Protein AF-A0A9D8SG52-F1 (afdb_monomer_lite)

Foldseek 3Di:
DDDDPDDPVVVVVLVVLLVVLLVVLLVVQVVCCVVVVNDPCCSVVCNVVSNVSSVVVSVVVVVVVVVVVVVVVVVDD

Structure (mmCIF, N/CA/C/O backbone):
data_AF-A0A9D8SG52-F1
#
_entry.id   AF-A0A9D8SG52-F1
#
loop_
_atom_site.group_PDB
_atom_site.id
_atom_site.type_symbol
_atom_site.label_atom_id
_atom_site.label_alt_id
_atom_site.label_comp_id
_atom_site.label_asym_id
_atom_site.label_entity_id
_atom_site.label_seq_id
_atom_site.pdbx_PDB_ins_code
_atom_site.Cartn_x
_atom_site.Cartn_y
_atom_site.Cartn_z
_atom_site.occupancy
_atom_site.B_iso_or_equiv
_atom_site.auth_seq_id
_atom_site.auth_comp_id
_atom_site.auth_asym_id
_atom_site.auth_atom_id
_atom_site.pdbx_PDB_model_num
ATOM 1 N N . MET A 1 1 ? -8.029 21.443 18.440 1.00 49.12 1 MET A N 1
ATOM 2 C CA . MET A 1 1 ? -7.940 20.390 17.403 1.00 49.12 1 MET A CA 1
ATOM 3 C C . MET A 1 1 ? -9.250 19.634 17.459 1.00 49.12 1 MET A C 1
ATOM 5 O O . MET A 1 1 ? -9.548 19.097 18.510 1.00 49.12 1 MET A O 1
ATOM 9 N N . LYS A 1 2 ? -10.081 19.749 16.417 1.00 44.47 2 LYS A N 1
ATOM 10 C CA . LYS A 1 2 ? -11.488 19.321 16.445 1.00 44.47 2 LYS A CA 1
ATOM 11 C C . LYS A 1 2 ? -11.597 17.810 16.658 1.00 44.47 2 LYS A C 1
ATOM 13 O O . LYS A 1 2 ? -10.941 17.054 15.943 1.00 44.47 2 LYS A O 1
ATOM 18 N N . ASP A 1 3 ? -12.426 17.426 17.619 1.00 54.62 3 ASP A N 1
ATOM 19 C CA . ASP A 1 3 ? -12.831 16.065 17.957 1.00 54.62 3 ASP A CA 1
ATOM 20 C C . ASP A 1 3 ? -13.345 15.309 16.728 1.00 54.62 3 ASP A C 1
ATOM 22 O O . ASP A 1 3 ? -14.523 15.341 16.375 1.00 54.62 3 ASP A O 1
ATOM 26 N N . THR A 1 4 ? -12.448 14.617 16.030 1.00 59.09 4 THR A N 1
ATOM 27 C CA . THR A 1 4 ? -12.858 13.564 15.108 1.00 59.09 4 THR A CA 1
ATOM 28 C C . THR A 1 4 ? -13.414 12.410 15.931 1.00 59.09 4 THR A C 1
ATOM 30 O O . THR A 1 4 ? -12.710 11.857 16.771 1.00 59.09 4 THR A O 1
ATOM 33 N N . VAL A 1 5 ? -14.647 12.005 15.616 1.00 63.53 5 VAL A N 1
ATOM 34 C CA . VAL A 1 5 ? -15.381 10.849 16.173 1.00 63.53 5 VAL A CA 1
ATOM 35 C C . VAL A 1 5 ? -14.544 9.552 16.177 1.00 63.53 5 VAL A C 1
ATOM 37 O O . VAL A 1 5 ? -14.791 8.632 16.951 1.00 63.53 5 VAL A O 1
ATOM 40 N N . ILE A 1 6 ? -13.505 9.483 15.337 1.00 61.38 6 ILE A N 1
ATOM 41 C CA . ILE A 1 6 ? -12.536 8.389 15.284 1.00 61.38 6 ILE A CA 1
ATOM 42 C C . ILE A 1 6 ? -11.367 8.681 16.230 1.00 61.38 6 ILE A C 1
ATOM 44 O O . ILE A 1 6 ? -10.542 9.564 15.983 1.00 61.38 6 ILE A O 1
ATOM 48 N N . THR A 1 7 ? -11.252 7.875 17.285 1.00 76.38 7 THR A N 1
ATOM 49 C CA . THR A 1 7 ? -10.152 7.936 18.252 1.00 76.38 7 THR A CA 1
ATOM 50 C C . THR A 1 7 ? -8.795 7.836 17.549 1.00 76.38 7 THR A C 1
ATOM 52 O O . THR A 1 7 ? -8.586 6.983 16.680 1.00 76.38 7 THR A O 1
ATOM 55 N N . ALA A 1 8 ? -7.820 8.646 17.972 1.00 75.00 8 ALA A N 1
ATOM 56 C CA . ALA A 1 8 ? -6.467 8.656 17.404 1.00 75.00 8 ALA A CA 1
ATOM 57 C C . ALA A 1 8 ? -5.793 7.263 17.381 1.00 75.00 8 ALA A C 1
ATOM 59 O O . ALA A 1 8 ? -4.977 6.978 16.501 1.00 75.00 8 ALA A O 1
ATOM 60 N N . ALA A 1 9 ? -6.164 6.375 18.309 1.00 75.69 9 ALA A N 1
ATOM 61 C CA . ALA A 1 9 ? -5.705 4.988 18.361 1.00 75.69 9 ALA A CA 1
ATOM 62 C C . ALA A 1 9 ? -6.127 4.161 17.129 1.00 75.69 9 ALA A C 1
ATOM 64 O O . ALA A 1 9 ? -5.317 3.404 16.591 1.00 75.69 9 ALA A O 1
ATOM 65 N N . VAL A 1 10 ? -7.360 4.339 16.640 1.00 77.69 10 VAL A N 1
ATOM 66 C CA . VAL A 1 10 ? -7.872 3.640 15.448 1.00 77.69 10 VAL A CA 1
ATOM 67 C C . VAL A 1 10 ? -7.134 4.126 14.207 1.00 77.69 10 VAL A C 1
ATOM 69 O O . VAL A 1 10 ? -6.626 3.312 13.442 1.00 77.69 10 VAL A O 1
ATOM 72 N N . LYS A 1 11 ? -6.953 5.444 14.061 1.00 79.06 11 LYS A N 1
ATOM 73 C CA . LYS A 1 11 ? -6.205 6.024 12.936 1.00 79.06 11 LYS A CA 1
ATOM 74 C C . LYS A 1 11 ? -4.770 5.490 12.860 1.00 79.06 11 LYS A C 1
ATOM 76 O O . LYS A 1 11 ? -4.307 5.126 11.785 1.00 79.06 11 LYS A O 1
ATOM 81 N N . ARG A 1 12 ? -4.075 5.386 14.002 1.00 82.88 12 ARG A N 1
ATOM 82 C CA . ARG A 1 12 ? -2.717 4.811 14.067 1.00 82.88 12 ARG A CA 1
ATOM 83 C C . ARG A 1 12 ? -2.694 3.334 13.678 1.00 82.88 12 ARG A C 1
ATOM 85 O O . ARG A 1 12 ? -1.734 2.891 13.054 1.00 82.88 12 ARG A O 1
ATOM 92 N N . ARG A 1 13 ? -3.721 2.569 14.051 1.00 85.38 13 ARG A N 1
ATOM 93 C CA . ARG A 1 13 ? -3.829 1.153 13.694 1.00 85.38 13 ARG A CA 1
ATOM 94 C C . ARG A 1 13 ? -4.027 0.967 12.194 1.00 85.38 13 ARG A C 1
ATOM 96 O O . ARG A 1 13 ? -3.281 0.198 11.598 1.00 85.38 13 ARG A O 1
ATOM 103 N N . GLU A 1 14 ? -4.986 1.672 11.601 1.00 87.25 14 GLU A N 1
ATOM 104 C CA . GLU A 1 14 ? -5.268 1.554 10.166 1.00 87.25 14 GLU A CA 1
ATOM 105 C C . GLU A 1 14 ? -4.067 2.027 9.335 1.00 87.25 14 GLU A C 1
ATOM 107 O O . GLU A 1 14 ? -3.691 1.3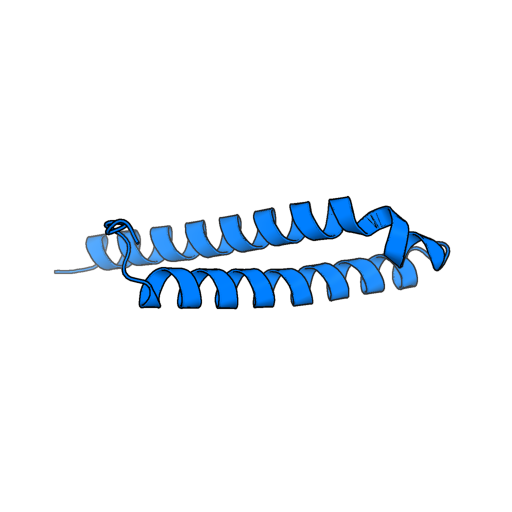60 8.376 1.00 87.25 14 GLU A O 1
ATOM 112 N N . LEU A 1 15 ? -3.369 3.084 9.778 1.00 88.12 15 LEU A N 1
ATOM 113 C CA . LEU A 1 15 ? -2.125 3.526 9.144 1.00 88.12 15 LEU A CA 1
ATOM 114 C C . LEU A 1 15 ? -1.048 2.431 9.172 1.00 88.12 15 LEU A C 1
ATOM 116 O O . LEU A 1 15 ? -0.423 2.181 8.152 1.00 88.12 15 LEU A O 1
ATOM 120 N N . LYS A 1 16 ? -0.846 1.744 10.307 1.00 89.06 16 LYS A N 1
ATOM 121 C CA . LYS A 1 16 ? 0.123 0.635 10.404 1.00 89.06 16 LYS A CA 1
ATOM 122 C C . LYS A 1 16 ? -0.226 -0.522 9.464 1.00 89.06 16 LYS A C 1
ATOM 124 O O . LYS A 1 16 ? 0.674 -1.086 8.851 1.00 89.06 16 LYS A O 1
ATOM 129 N N . ILE A 1 17 ? -1.509 -0.872 9.349 1.00 90.00 17 ILE A N 1
ATOM 130 C CA . ILE A 1 17 ? -1.969 -1.944 8.451 1.00 90.00 17 ILE A CA 1
ATOM 131 C C . ILE A 1 17 ? -1.721 -1.548 6.994 1.00 90.00 17 ILE A C 1
ATOM 133 O O . ILE A 1 17 ? -1.179 -2.342 6.227 1.00 90.00 17 ILE A O 1
ATOM 137 N N . TRP A 1 18 ? -2.067 -0.317 6.618 1.00 89.81 18 TRP A N 1
ATOM 138 C CA . TRP A 1 18 ? -1.805 0.183 5.272 1.00 89.81 18 TRP A CA 1
ATOM 139 C C . TRP A 1 18 ? -0.303 0.245 4.967 1.00 89.81 18 TRP A C 1
ATOM 141 O O . TRP A 1 18 ? 0.119 -0.166 3.892 1.00 89.81 18 TRP A O 1
ATOM 151 N N . LEU A 1 19 ? 0.525 0.647 5.935 1.00 91.69 19 LEU A N 1
ATOM 152 C CA . LEU A 1 19 ? 1.981 0.689 5.787 1.00 91.69 19 LEU A CA 1
ATOM 153 C C . LEU A 1 19 ? 2.570 -0.716 5.579 1.00 91.69 19 LEU A C 1
ATOM 155 O O . LEU A 1 19 ? 3.443 -0.894 4.735 1.00 91.69 19 LEU A O 1
ATOM 159 N N . ALA A 1 20 ? 2.034 -1.738 6.254 1.00 92.44 20 ALA A N 1
ATOM 160 C CA . ALA A 1 20 ? 2.387 -3.131 5.972 1.00 92.44 20 ALA A CA 1
ATOM 161 C C . ALA A 1 20 ? 1.998 -3.547 4.539 1.00 92.44 20 ALA A C 1
ATOM 163 O O . ALA A 1 20 ? 2.800 -4.165 3.841 1.00 92.44 20 ALA A O 1
ATOM 164 N N . CYS A 1 21 ? 0.812 -3.150 4.061 1.00 92.88 21 CYS A N 1
ATOM 165 C CA . CYS A 1 21 ? 0.388 -3.392 2.674 1.00 92.88 21 CYS A CA 1
ATOM 166 C C . CYS A 1 21 ? 1.288 -2.671 1.664 1.00 92.88 21 CYS A C 1
ATOM 168 O O . CYS A 1 21 ? 1.570 -3.207 0.597 1.00 92.88 21 CYS A O 1
ATOM 170 N N . PHE A 1 22 ? 1.763 -1.474 2.003 1.00 91.81 22 PHE A N 1
ATOM 171 C CA . PHE A 1 22 ? 2.682 -0.703 1.175 1.00 91.81 22 PHE A CA 1
ATOM 172 C C . PHE A 1 22 ? 4.046 -1.387 1.038 1.00 91.81 22 PHE A C 1
ATOM 174 O O . PHE A 1 22 ? 4.587 -1.456 -0.065 1.00 91.81 22 PHE A O 1
ATOM 181 N N . VAL A 1 23 ? 4.579 -1.962 2.121 1.00 94.38 23 VAL A N 1
ATOM 182 C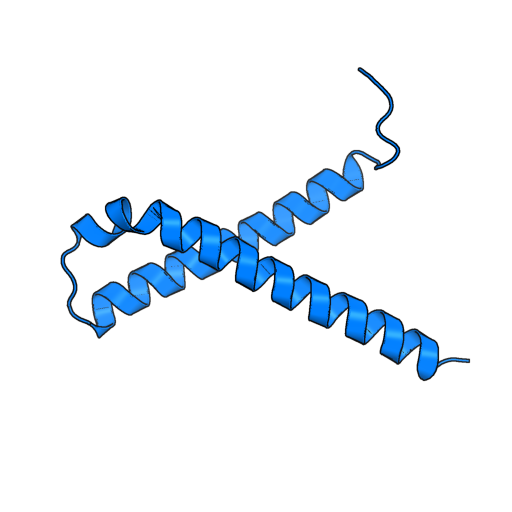 CA . VAL A 1 23 ? 5.809 -2.771 2.065 1.00 94.38 23 VAL A CA 1
ATOM 183 C C . VAL A 1 23 ? 5.612 -3.992 1.163 1.00 94.38 23 VAL A C 1
ATOM 185 O O . VAL A 1 23 ? 6.433 -4.241 0.284 1.00 94.38 23 VAL A O 1
ATOM 188 N N . VAL A 1 24 ? 4.495 -4.711 1.314 1.00 93.75 24 VAL A N 1
ATOM 189 C CA . VAL A 1 24 ? 4.169 -5.866 0.458 1.00 93.75 24 VAL A CA 1
ATOM 190 C C . VAL A 1 24 ? 4.043 -5.456 -1.014 1.00 93.75 24 VAL A C 1
ATOM 192 O O . VAL A 1 24 ? 4.598 -6.126 -1.880 1.00 93.75 24 VAL A O 1
ATOM 195 N N . ALA A 1 25 ? 3.382 -4.334 -1.309 1.00 93.69 25 ALA A N 1
ATOM 196 C CA . ALA A 1 25 ? 3.256 -3.819 -2.670 1.00 93.69 25 ALA A CA 1
ATOM 197 C C . ALA A 1 25 ? 4.620 -3.472 -3.295 1.00 93.69 25 ALA A C 1
ATOM 199 O O . ALA A 1 25 ? 4.838 -3.770 -4.466 1.00 93.69 25 ALA A O 1
ATOM 200 N N . ASN A 1 26 ? 5.561 -2.912 -2.524 1.00 93.56 26 ASN A N 1
ATOM 201 C CA . ASN A 1 26 ? 6.928 -2.664 -2.999 1.00 93.56 26 ASN A CA 1
ATOM 202 C C . ASN A 1 26 ? 7.676 -3.966 -3.316 1.00 93.56 26 ASN A C 1
ATOM 204 O O . ASN A 1 26 ? 8.344 -4.049 -4.343 1.00 93.56 26 ASN A O 1
ATOM 208 N N . ILE A 1 27 ? 7.531 -4.997 -2.478 1.00 94.44 27 ILE A N 1
ATOM 209 C CA . ILE A 1 27 ? 8.142 -6.313 -2.726 1.00 94.44 27 ILE A CA 1
ATOM 210 C C . ILE A 1 27 ? 7.582 -6.928 -4.013 1.00 94.44 27 ILE A C 1
ATOM 212 O O . ILE A 1 27 ? 8.348 -7.438 -4.827 1.00 94.44 27 ILE A O 1
ATOM 216 N N . ILE A 1 28 ? 6.263 -6.844 -4.227 1.00 92.75 28 ILE A N 1
ATOM 217 C CA . ILE A 1 28 ? 5.620 -7.298 -5.470 1.00 92.75 28 ILE A CA 1
ATOM 218 C C . ILE A 1 28 ? 6.173 -6.524 -6.670 1.00 92.75 28 ILE A C 1
ATOM 220 O O . ILE A 1 28 ? 6.482 -7.133 -7.692 1.00 92.75 28 ILE A O 1
ATOM 224 N N . ASN A 1 29 ? 6.348 -5.208 -6.532 1.00 92.56 29 ASN A N 1
ATOM 225 C CA . ASN A 1 29 ? 6.912 -4.363 -7.580 1.00 92.56 29 ASN A CA 1
ATOM 226 C C . ASN A 1 29 ? 8.329 -4.808 -7.966 1.00 92.56 29 ASN A C 1
ATOM 228 O O . ASN A 1 29 ? 8.627 -5.020 -9.138 1.00 92.56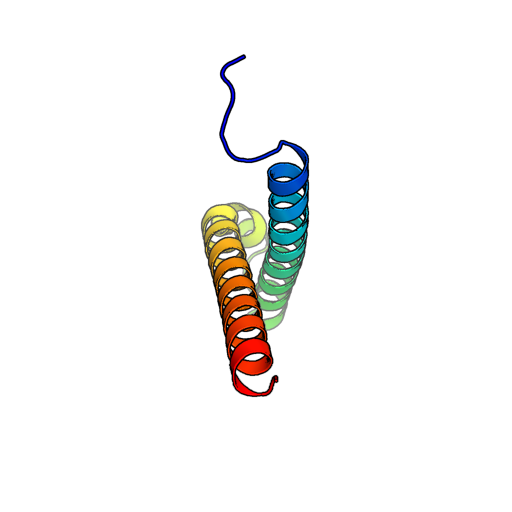 29 ASN A O 1
ATOM 232 N N . TRP A 1 30 ? 9.196 -5.033 -6.977 1.00 92.81 30 TRP A N 1
ATOM 233 C CA . TRP A 1 30 ? 10.559 -5.512 -7.217 1.00 92.81 30 TRP A CA 1
ATOM 234 C C . TRP A 1 30 ? 10.575 -6.919 -7.819 1.00 92.81 30 TRP A C 1
ATOM 236 O O . TRP A 1 30 ? 11.327 -7.182 -8.756 1.00 92.81 30 TRP A O 1
ATOM 246 N N . ALA A 1 31 ? 9.717 -7.814 -7.326 1.00 92.56 31 ALA A N 1
ATOM 247 C CA . ALA A 1 31 ? 9.584 -9.163 -7.863 1.00 92.56 31 ALA A CA 1
ATOM 248 C C . ALA A 1 31 ? 9.138 -9.152 -9.334 1.00 92.56 31 ALA A C 1
ATOM 250 O O . ALA A 1 31 ? 9.636 -9.951 -10.127 1.00 92.56 31 ALA A O 1
ATOM 251 N N . ALA A 1 32 ? 8.242 -8.236 -9.715 1.00 92.38 32 ALA A N 1
ATOM 252 C CA . ALA A 1 32 ? 7.827 -8.054 -11.100 1.00 92.38 32 ALA A CA 1
ATOM 253 C C . ALA A 1 32 ? 8.998 -7.588 -11.976 1.00 92.38 32 ALA A C 1
ATOM 255 O O . ALA A 1 32 ? 9.251 -8.193 -13.014 1.00 92.38 32 ALA A O 1
ATOM 256 N N . ILE A 1 33 ? 9.766 -6.594 -11.528 1.00 92.25 33 ILE A N 1
ATOM 257 C CA . ILE A 1 33 ? 10.922 -6.078 -12.274 1.00 92.25 33 ILE A CA 1
ATOM 258 C C . ILE A 1 33 ? 11.959 -7.179 -12.521 1.00 92.25 33 ILE A C 1
ATOM 260 O O . 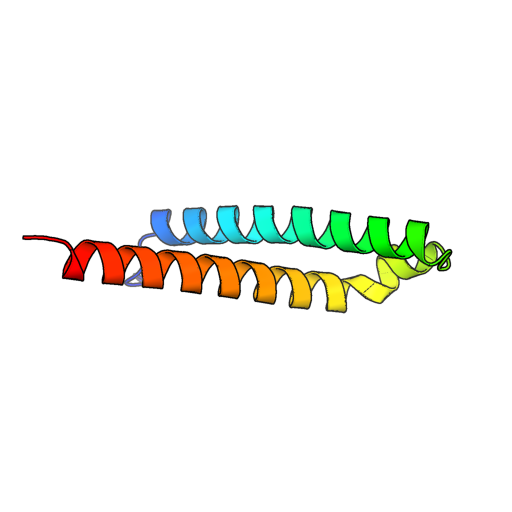ILE A 1 33 ? 12.407 -7.359 -13.652 1.00 92.25 33 ILE A O 1
ATOM 264 N N . ILE A 1 34 ? 12.273 -7.982 -11.501 1.00 92.81 34 ILE A N 1
ATOM 265 C CA . ILE A 1 34 ? 13.211 -9.108 -11.627 1.00 92.81 34 ILE A CA 1
ATOM 266 C C . ILE A 1 34 ? 12.658 -10.180 -12.579 1.00 92.81 34 ILE A C 1
ATOM 268 O O . ILE A 1 34 ? 13.376 -10.666 -13.454 1.00 92.81 34 ILE A O 1
ATOM 272 N N . LYS A 1 35 ? 11.381 -10.552 -12.433 1.00 94.69 35 LYS A N 1
ATOM 273 C CA . LYS A 1 35 ? 10.755 -11.623 -13.223 1.00 94.69 35 LYS A CA 1
ATOM 274 C C . LYS A 1 35 ? 10.596 -11.257 -14.697 1.00 94.69 35 LYS A C 1
ATOM 276 O O . LYS A 1 35 ? 10.787 -12.114 -15.554 1.00 94.69 35 LYS A O 1
ATOM 281 N N . PHE A 1 36 ? 10.236 -10.010 -14.982 1.00 93.31 36 PHE A N 1
ATOM 282 C CA . PHE A 1 36 ? 9.994 -9.519 -16.337 1.00 93.31 36 PHE A CA 1
ATOM 283 C C . PHE A 1 36 ? 11.212 -8.814 -16.947 1.00 93.31 36 PHE A C 1
ATOM 285 O O . PHE A 1 36 ? 11.105 -8.301 -18.056 1.00 93.31 36 PHE A O 1
ATOM 292 N N . GLN A 1 37 ? 12.360 -8.815 -16.253 1.00 90.00 37 GLN A N 1
ATOM 293 C CA . GLN A 1 37 ? 13.604 -8.164 -16.691 1.00 90.00 37 GLN A CA 1
ATOM 294 C C . GLN A 1 37 ? 13.381 -6.692 -17.082 1.00 90.00 37 GLN A C 1
ATOM 296 O O . GLN A 1 37 ? 13.953 -6.189 -18.048 1.00 90.00 37 GLN A O 1
ATOM 301 N N . ALA A 1 38 ? 12.510 -6.010 -16.336 1.00 89.31 38 ALA A N 1
ATOM 302 C CA . ALA A 1 38 ? 12.174 -4.620 -16.591 1.00 89.31 38 ALA A CA 1
ATOM 303 C C . ALA A 1 38 ? 13.337 -3.695 -16.178 1.00 89.31 38 ALA A C 1
ATOM 305 O O . ALA A 1 38 ? 14.122 -4.035 -15.285 1.00 89.31 38 ALA A O 1
ATOM 306 N N . PRO A 1 39 ? 13.480 -2.516 -16.801 1.00 91.44 39 PRO A N 1
ATOM 307 C CA . PRO A 1 39 ? 14.540 -1.583 -16.453 1.00 91.44 39 PRO A CA 1
ATOM 308 C C . PRO A 1 39 ? 14.409 -1.056 -15.014 1.00 91.44 39 PRO A C 1
ATOM 310 O O . PRO A 1 39 ? 13.336 -0.687 -14.549 1.00 91.44 39 PRO A O 1
ATOM 313 N N . TRP A 1 40 ? 15.542 -0.946 -14.313 1.00 87.25 40 TRP A N 1
ATOM 314 C CA . TRP A 1 40 ? 15.612 -0.585 -12.887 1.00 87.25 40 TRP A CA 1
ATOM 315 C C . TRP A 1 40 ? 14.985 0.769 -12.522 1.00 87.25 40 TRP A C 1
ATOM 317 O O . TRP A 1 40 ? 14.561 0.959 -11.382 1.00 87.25 40 TRP A O 1
ATOM 327 N N . TYR A 1 41 ? 14.891 1.712 -13.466 1.00 88.12 41 TYR A N 1
ATOM 328 C CA . TYR A 1 41 ? 14.241 3.000 -13.206 1.00 88.12 41 TYR A CA 1
ATOM 329 C C . TYR A 1 41 ? 12.719 2.864 -13.016 1.00 88.12 41 TYR A C 1
ATOM 331 O O . TYR A 1 41 ? 12.097 3.760 -12.438 1.00 88.12 41 TYR A O 1
ATOM 339 N N . GLU A 1 42 ? 12.124 1.736 -13.427 1.00 88.44 42 GLU A N 1
ATOM 340 C CA . GLU A 1 42 ? 10.706 1.449 -13.203 1.00 88.44 42 GLU A CA 1
ATOM 341 C C . GLU A 1 42 ? 10.343 1.349 -11.724 1.00 88.44 42 GLU A C 1
ATOM 343 O O . GLU A 1 42 ? 9.210 1.648 -11.359 1.00 88.44 42 GLU A O 1
ATOM 348 N N . ILE A 1 43 ? 11.314 1.074 -10.845 1.00 86.19 43 ILE A N 1
ATOM 349 C CA . ILE A 1 43 ? 11.113 1.134 -9.390 1.00 86.19 43 ILE A CA 1
ATOM 350 C C . ILE A 1 43 ? 10.559 2.506 -8.970 1.00 86.19 43 ILE A C 1
ATOM 352 O O . ILE A 1 43 ? 9.692 2.581 -8.100 1.00 86.19 43 ILE A O 1
ATOM 356 N N . PHE A 1 44 ? 11.034 3.588 -9.595 1.00 86.75 44 PHE A N 1
ATOM 357 C CA . PHE A 1 44 ? 10.630 4.953 -9.262 1.00 86.75 44 PHE A CA 1
ATOM 358 C C . PHE A 1 44 ? 9.415 5.415 -10.065 1.00 86.75 44 PHE A C 1
ATOM 360 O O . PHE A 1 44 ? 8.519 6.052 -9.509 1.00 86.75 44 PHE A O 1
ATOM 367 N N . THR A 1 45 ? 9.343 5.084 -11.357 1.00 89.62 45 THR A N 1
ATOM 368 C CA . THR A 1 45 ? 8.208 5.504 -12.197 1.00 89.62 45 THR A CA 1
ATOM 369 C C . THR A 1 45 ? 6.923 4.757 -11.842 1.00 89.62 45 THR A C 1
ATOM 371 O O . THR A 1 45 ? 5.833 5.293 -12.045 1.00 89.62 45 THR A O 1
ATOM 374 N N . GLN A 1 46 ? 7.021 3.569 -11.234 1.00 90.31 46 GLN A N 1
ATOM 375 C CA . GLN A 1 46 ? 5.865 2.783 -10.806 1.00 90.31 46 GLN A CA 1
ATOM 376 C C . GLN A 1 46 ? 5.336 3.143 -9.413 1.00 90.31 46 GLN A C 1
ATOM 378 O O . GLN A 1 46 ? 4.394 2.506 -8.942 1.00 90.31 46 GLN A O 1
ATOM 383 N N . ILE A 1 47 ? 5.856 4.184 -8.752 1.00 89.88 47 ILE A N 1
ATOM 384 C CA . ILE A 1 47 ? 5.436 4.534 -7.386 1.00 89.88 47 ILE A CA 1
ATOM 385 C C . ILE A 1 47 ? 3.920 4.777 -7.273 1.00 89.88 47 ILE A C 1
ATOM 387 O O . ILE A 1 47 ? 3.300 4.380 -6.288 1.00 89.88 47 ILE A O 1
ATOM 391 N N . GLY A 1 48 ? 3.296 5.337 -8.318 1.00 89.50 48 GLY A N 1
ATOM 392 C CA . GLY A 1 48 ? 1.842 5.490 -8.399 1.00 89.50 48 GLY A CA 1
ATOM 393 C C . GLY A 1 48 ? 1.106 4.145 -8.398 1.00 89.50 48 GLY A C 1
ATOM 394 O O . GLY A 1 48 ? 0.149 3.965 -7.644 1.00 89.50 48 GLY A O 1
ATOM 395 N N . TYR A 1 49 ? 1.595 3.165 -9.163 1.00 89.94 49 TYR A N 1
ATOM 396 C CA . TYR A 1 49 ? 1.045 1.807 -9.180 1.00 89.94 49 TYR A CA 1
ATOM 397 C C . TYR A 1 49 ? 1.247 1.093 -7.845 1.00 89.94 49 TYR A C 1
ATOM 399 O O . TYR A 1 49 ? 0.336 0.408 -7.384 1.00 89.94 49 TYR A O 1
ATOM 407 N N . VAL A 1 50 ? 2.388 1.286 -7.182 1.00 93.12 50 VAL A N 1
ATOM 408 C CA . VAL A 1 50 ? 2.650 0.722 -5.849 1.00 93.12 50 VAL A CA 1
ATOM 409 C C . VAL A 1 50 ? 1.662 1.273 -4.820 1.00 93.12 50 VAL A C 1
ATOM 411 O O . VAL A 1 50 ? 1.103 0.506 -4.032 1.00 93.12 50 VAL A O 1
ATOM 414 N N . VAL A 1 51 ? 1.376 2.578 -4.853 1.00 91.50 51 VAL A N 1
ATOM 415 C CA . VAL A 1 51 ? 0.370 3.198 -3.976 1.00 91.50 51 VAL A CA 1
ATOM 416 C C . VAL A 1 51 ? -1.017 2.612 -4.243 1.00 91.50 51 VAL A C 1
ATOM 418 O O . VAL A 1 51 ? -1.664 2.149 -3.301 1.00 91.50 51 VAL A O 1
ATOM 421 N N . VAL A 1 52 ? -1.460 2.550 -5.501 1.00 93.62 52 VAL A N 1
ATOM 422 C CA . VAL A 1 52 ? -2.763 1.959 -5.861 1.00 93.62 52 VAL A CA 1
ATOM 423 C C . VAL A 1 52 ? -2.834 0.489 -5.444 1.00 93.62 52 VAL A C 1
ATOM 425 O O . VAL A 1 52 ? -3.807 0.068 -4.822 1.00 93.62 52 VAL A O 1
ATOM 428 N N . THR A 1 53 ? -1.778 -0.283 -5.689 1.00 91.81 53 THR A N 1
ATOM 429 C CA . THR A 1 53 ? -1.693 -1.697 -5.300 1.00 91.81 53 THR A CA 1
ATOM 430 C C . THR A 1 53 ? -1.768 -1.862 -3.785 1.00 91.81 53 THR A C 1
ATOM 432 O O . THR A 1 53 ? -2.495 -2.723 -3.295 1.00 91.81 53 THR A O 1
ATOM 435 N N . SER A 1 54 ? -1.090 -1.007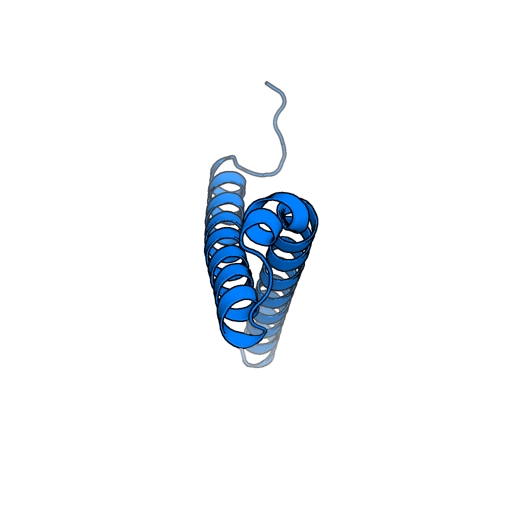 -3.015 1.00 92.69 54 SER A N 1
ATOM 436 C CA . SER A 1 54 ? -1.172 -1.028 -1.551 1.00 92.69 54 SER A CA 1
ATOM 437 C C . SER A 1 54 ? -2.584 -0.732 -1.036 1.00 92.69 54 SER A C 1
ATOM 439 O O . SER A 1 54 ? -3.027 -1.355 -0.071 1.00 92.69 54 SER A O 1
ATOM 441 N N . LEU A 1 55 ? -3.314 0.177 -1.696 1.00 91.69 55 LEU A N 1
ATOM 442 C CA . LEU A 1 55 ? -4.707 0.491 -1.379 1.00 91.69 55 LEU A CA 1
ATOM 443 C C . LEU A 1 55 ? -5.636 -0.677 -1.722 1.00 91.69 55 LEU A C 1
ATOM 445 O O . LEU A 1 55 ? -6.517 -0.996 -0.925 1.00 91.69 55 LEU A O 1
ATOM 449 N N . LEU A 1 56 ? -5.414 -1.349 -2.854 1.00 93.56 56 LEU A N 1
ATOM 450 C CA . LEU A 1 56 ? -6.156 -2.551 -3.242 1.00 93.56 56 LEU A CA 1
ATOM 451 C C . LEU A 1 56 ? -5.934 -3.698 -2.250 1.00 93.56 56 LEU A C 1
ATOM 453 O O . LEU A 1 56 ? -6.902 -4.297 -1.786 1.00 93.56 56 LEU A O 1
ATOM 457 N N . LEU A 1 57 ? -4.682 -3.967 -1.868 1.00 91.88 57 LEU A N 1
ATOM 458 C CA . LEU A 1 57 ? -4.343 -4.981 -0.864 1.00 91.88 57 LEU A CA 1
ATOM 459 C C . LEU A 1 57 ? -4.975 -4.662 0.494 1.00 91.88 57 LEU A C 1
ATOM 461 O O . LEU A 1 57 ? -5.560 -5.538 1.131 1.00 91.88 57 LEU A O 1
ATOM 465 N N . TYR A 1 58 ? -4.905 -3.400 0.920 1.00 91.56 58 TYR A N 1
ATOM 466 C CA . TYR A 1 58 ? -5.557 -2.943 2.142 1.00 91.56 58 TYR A CA 1
ATOM 467 C C . TYR A 1 58 ? -7.079 -3.123 2.081 1.00 91.56 58 TYR A C 1
ATOM 469 O O . TYR A 1 58 ? -7.671 -3.646 3.024 1.00 91.56 58 TYR A O 1
ATOM 477 N N . GLY A 1 59 ? -7.708 -2.743 0.965 1.00 90.75 59 GLY A N 1
ATOM 478 C CA . GLY A 1 59 ? -9.137 -2.935 0.730 1.00 90.75 59 GLY A CA 1
ATOM 479 C C . GLY A 1 59 ? -9.535 -4.409 0.780 1.00 90.75 59 GLY A C 1
ATOM 480 O O . GLY A 1 59 ? -10.502 -4.759 1.451 1.00 90.75 59 GLY A O 1
ATOM 481 N N . LEU A 1 60 ? -8.749 -5.293 0.163 1.00 92.44 60 LEU A N 1
ATOM 482 C CA . LEU A 1 60 ? -8.975 -6.736 0.205 1.00 92.44 60 LEU A CA 1
ATOM 483 C C . LEU A 1 60 ? -8.881 -7.283 1.636 1.00 92.44 60 LEU A C 1
ATOM 485 O O . LEU A 1 60 ? -9.774 -8.004 2.080 1.00 92.44 60 LEU A O 1
ATOM 489 N N . LEU A 1 61 ? -7.846 -6.906 2.392 1.00 91.12 61 LEU A N 1
ATOM 490 C CA . LEU A 1 61 ? -7.713 -7.298 3.798 1.00 91.12 61 LEU A CA 1
ATOM 491 C C . LEU A 1 61 ? -8.866 -6.763 4.651 1.00 91.12 61 LEU A C 1
ATOM 493 O O . LEU A 1 61 ? -9.356 -7.469 5.535 1.00 91.12 61 LEU A O 1
ATOM 497 N N . LEU A 1 62 ? -9.320 -5.536 4.390 1.00 91.19 62 LEU A N 1
ATOM 498 C CA . LEU A 1 62 ? -10.475 -4.949 5.057 1.00 91.19 62 LEU A CA 1
ATOM 499 C C . LEU A 1 62 ? -11.747 -5.754 4.758 1.00 91.19 62 LEU A C 1
ATOM 501 O O . LEU A 1 62 ? -12.481 -6.079 5.692 1.00 91.19 62 LEU A O 1
ATOM 505 N N . LEU A 1 63 ? -11.974 -6.134 3.498 1.00 91.31 63 LEU A N 1
ATOM 506 C CA . LEU A 1 63 ? -13.104 -6.970 3.088 1.00 91.31 63 LEU A CA 1
ATOM 507 C C . LEU A 1 63 ? -13.067 -8.343 3.760 1.00 91.31 63 LEU A C 1
ATOM 509 O O . LEU A 1 63 ? -14.058 -8.738 4.367 1.00 91.31 63 LEU A O 1
ATOM 513 N N . VAL A 1 64 ? -11.924 -9.036 3.745 1.00 92.06 64 VAL A N 1
ATOM 514 C CA . VAL A 1 64 ? -11.742 -10.326 4.440 1.00 92.06 64 VAL A CA 1
ATOM 515 C C . VAL A 1 64 ? -12.047 -10.185 5.929 1.00 92.06 64 VAL A C 1
ATOM 517 O O . VAL A 1 64 ? -12.709 -11.025 6.538 1.00 92.06 64 VAL A O 1
ATOM 520 N N . ARG A 1 65 ? -11.603 -9.086 6.536 1.00 88.81 65 ARG A N 1
ATOM 521 C CA . ARG A 1 65 ? -11.807 -8.815 7.955 1.00 88.81 65 ARG A CA 1
ATOM 522 C C . ARG A 1 65 ? -13.264 -8.521 8.299 1.00 88.81 65 ARG A C 1
ATOM 524 O O . ARG A 1 65 ? -13.726 -8.956 9.354 1.00 88.81 65 ARG A O 1
ATOM 531 N N . ILE A 1 66 ? -13.975 -7.792 7.441 1.00 90.00 66 ILE A N 1
ATOM 532 C CA . ILE A 1 66 ? -15.417 -7.552 7.566 1.00 90.00 66 ILE A CA 1
ATOM 533 C C . ILE A 1 66 ? -16.172 -8.866 7.368 1.00 90.00 66 ILE A C 1
ATOM 535 O O . ILE A 1 66 ? -16.978 -9.216 8.224 1.00 90.00 66 ILE A O 1
ATOM 539 N N . ALA A 1 67 ? -15.848 -9.637 6.328 1.00 91.25 67 ALA A N 1
ATOM 540 C CA . ALA A 1 67 ? -16.437 -10.945 6.069 1.00 91.25 67 ALA A CA 1
ATOM 541 C C . ALA A 1 67 ? -16.263 -11.881 7.272 1.00 91.25 67 ALA A C 1
ATOM 543 O O . ALA A 1 67 ? -17.235 -12.462 7.735 1.00 91.25 67 ALA A O 1
ATOM 544 N N . TRP A 1 68 ? -15.074 -11.949 7.875 1.00 91.44 68 TRP A N 1
ATOM 545 C CA . TRP A 1 68 ? -14.853 -12.753 9.080 1.00 91.44 68 TRP A CA 1
ATOM 546 C C . TRP A 1 68 ? -15.631 -12.226 10.298 1.00 91.44 68 TRP A C 1
ATOM 548 O O . TRP A 1 68 ? -16.104 -13.004 11.126 1.00 91.44 68 TRP A O 1
ATOM 558 N N . ARG A 1 69 ? -15.807 -10.909 10.451 1.00 90.38 69 ARG A N 1
ATOM 559 C CA . ARG A 1 69 ? -16.694 -10.378 11.502 1.00 90.38 69 ARG A CA 1
ATOM 560 C C . ARG A 1 69 ? -18.144 -10.793 11.269 1.00 90.38 69 ARG A C 1
ATOM 562 O O . ARG A 1 69 ? -18.764 -11.243 12.221 1.00 90.38 69 ARG A O 1
ATOM 569 N N . ILE A 1 70 ? -18.640 -10.695 10.036 1.00 89.75 70 ILE A N 1
ATOM 570 C CA . ILE A 1 70 ? -19.999 -11.109 9.654 1.00 89.75 70 ILE A CA 1
ATOM 571 C C . ILE A 1 70 ? -20.180 -12.607 9.892 1.00 89.75 70 ILE A C 1
ATOM 573 O O . ILE A 1 70 ? -21.118 -13.009 10.564 1.00 89.75 70 ILE A O 1
ATOM 577 N N . VAL A 1 71 ? -19.243 -13.428 9.421 1.00 91.31 71 VAL A N 1
ATOM 578 C CA . VAL A 1 71 ? -19.256 -14.882 9.603 1.00 91.31 71 VAL A CA 1
ATOM 579 C C . VAL A 1 71 ? -19.260 -15.253 11.084 1.00 91.31 71 VAL A C 1
ATOM 581 O O . VAL A 1 71 ? -20.068 -16.075 11.493 1.00 91.31 71 VAL A O 1
ATOM 584 N N . ARG A 1 72 ? -18.426 -14.616 11.917 1.00 89.06 72 ARG A N 1
ATOM 585 C CA . ARG A 1 72 ? -18.468 -14.828 13.375 1.00 89.06 72 ARG A CA 1
ATOM 586 C C . ARG A 1 72 ? -19.774 -14.362 14.003 1.00 89.06 72 ARG A C 1
ATOM 588 O O . ARG A 1 72 ? -20.226 -14.995 14.944 1.00 89.06 72 ARG A O 1
ATOM 595 N N . HIS A 1 73 ? -20.370 -13.285 13.496 1.00 86.6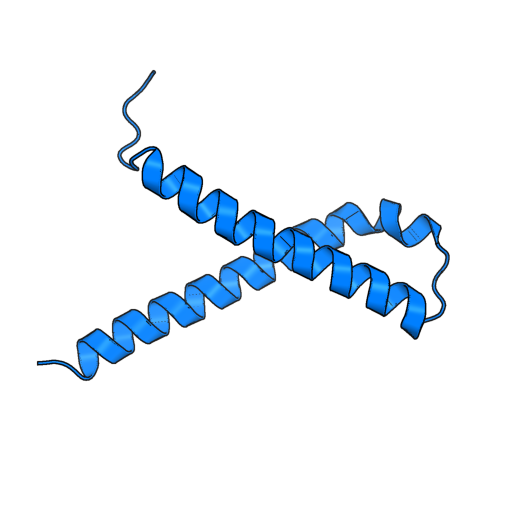2 73 HIS A N 1
ATOM 596 C CA . HIS A 1 73 ? -21.679 -12.832 13.956 1.00 86.62 73 HIS A CA 1
ATOM 597 C C . HIS A 1 73 ? -22.811 -13.783 13.566 1.00 86.62 73 HIS A C 1
ATOM 599 O O . HIS A 1 73 ? -23.775 -13.875 14.308 1.00 86.62 73 HIS A O 1
ATOM 605 N N . LEU A 1 74 ? -22.698 -14.466 12.424 1.00 85.88 74 LEU A N 1
ATOM 606 C CA . LEU A 1 74 ? -23.683 -15.437 11.940 1.00 85.88 74 LEU A CA 1
ATOM 607 C C . LEU A 1 74 ? -23.493 -16.834 12.554 1.00 85.88 74 LEU A C 1
ATOM 609 O O . LEU A 1 74 ? -24.462 -17.568 12.703 1.00 85.88 74 LEU A O 1
ATOM 613 N N . MET A 1 75 ? -22.252 -17.219 12.876 1.00 80.25 75 MET A N 1
ATOM 614 C CA . MET A 1 75 ? -21.919 -18.507 13.504 1.00 80.25 75 MET A CA 1
ATOM 615 C C . MET A 1 75 ? -22.022 -18.484 15.040 1.00 80.25 75 MET A C 1
ATOM 617 O O . MET A 1 75 ? -21.986 -19.545 15.658 1.00 80.25 75 MET A O 1
ATOM 621 N N . GLY A 1 76 ? -22.156 -17.306 15.652 1.00 65.19 76 GLY A N 1
ATOM 622 C CA . GLY A 1 76 ? -22.647 -17.130 17.026 1.00 65.19 76 GLY A CA 1
ATOM 623 C C . GLY A 1 76 ? -24.148 -16.797 17.003 1.00 65.19 76 GLY A C 1
ATOM 624 O O . GLY A 1 76 ? -24.608 -16.202 16.038 1.00 65.19 76 GLY A O 1
ATOM 625 N N . LYS A 1 77 ? -25.025 -17.150 17.951 1.00 47.56 77 LYS A N 1
ATOM 626 C CA . LYS A 1 77 ? -24.839 -17.302 19.404 1.00 47.56 77 LYS A CA 1
ATOM 627 C C . LYS A 1 77 ? -23.913 -16.255 20.010 1.00 47.56 77 LYS A C 1
ATOM 629 O O . LYS A 1 77 ? -22.682 -16.399 19.867 1.00 47.56 77 LYS A O 1
#

Secondary structure (DSSP, 8-state):
----SS-HHHHHHHHHHHHHHHHHHHHHHHHHHHHHT--TTHHHHTHHHHHHHHHHHHHHHHHHHHHHHHHHHHH--

pLDDT: mean 86.08, std 11.45, range [44.47, 94.69]

Sequence (77 aa):
MKDTVITAAVKRRELKIWLACFVVANIINWAAIIKFQAPWYEIFTQIGYVVVTSLLLYGLLLLVRIAWRIVRHLMGK

Radius of gyration: 17.13 Å; chains: 1; bounding box: 40×39×36 Å